Protein AF-A0A3P1WSC9-F1 (afdb_monomer)

Secondary structure (DSSP, 8-state):
---HHHHHHHHHHHHHHHHHHHHHHHHHHHHHHHHHHHHHHH--SHHHHHHHHHHHHHHTTHHHHHHHHHHHHHHHHHHHHHHHT-

Solvent-accessible surface area (backbone atoms only — not comparable to full-atom values): 4756 Å² total; per-residue (Å²): 130,82,55,45,58,61,53,20,52,54,38,48,55,50,43,53,50,51,55,54,50,48,56,53,50,51,51,57,51,54,55,52,50,52,50,49,56,57,47,57,75,75,45,74,60,71,67,41,55,52,50,49,54,53,48,49,67,72,46,62,64,52,59,58,49,64,65,47,45,64,59,54,45,50,53,42,54,52,51,25,55,53,33,64,75,105

InterPro domains:
  IPR036689 ESAT-6-like superfamily [SSF140453] (9-78)

Nearest PDB structures (foldseek):
  3zbh-assembly4_E  TM=7.547E-01  e=1.021E-01  Geobacillus thermodenitrificans
  4j11-assembly1_B  TM=8.283E-01  e=2.730E-01  Bacillus anthracis str. Sterne
  4j7k-assembly1_B  TM=8.279E-01  e=2.567E-01  Bacillus anthracis str. Sterne
  4lws-assembly3_A  TM=7.558E-01  e=1.888E-01  Thermomonospora curvata DSM 43183
  3fav-assembly2_C  TM=8.167E-01  e=2.567E-01  Mycobacterium tuberculosis H37Rv

Structure (mmCIF, N/CA/C/O backbone):
data_AF-A0A3P1WSC9-F1
#
_entry.id   AF-A0A3P1WSC9-F1
#
loop_
_atom_site.group_PDB
_atom_site.id
_atom_site.type_symbol
_atom_site.label_atom_id
_atom_site.label_alt_id
_atom_site.label_comp_id
_atom_site.label_asym_id
_atom_site.label_entity_id
_atom_site.label_seq_id
_atom_site.pdbx_PDB_ins_code
_atom_site.Cartn_x
_atom_site.Cartn_y
_atom_site.Cartn_z
_atom_site.occupancy
_atom_site.B_iso_or_equiv
_atom_site.auth_seq_id
_atom_site.auth_comp_id
_atom_site.auth_asym_id
_atom_site.auth_atom_id
_atom_site.pdbx_PDB_model_num
ATOM 1 N N . MET A 1 1 ? 27.826 -9.963 -17.603 1.00 58.75 1 MET A N 1
ATOM 2 C CA . MET A 1 1 ? 26.916 -8.804 -17.485 1.00 58.75 1 MET A CA 1
ATOM 3 C C . MET A 1 1 ? 25.542 -9.280 -17.911 1.00 58.75 1 MET A C 1
ATOM 5 O O . MET A 1 1 ? 25.492 -10.057 -18.856 1.00 58.75 1 MET A O 1
ATOM 9 N N . ALA A 1 2 ? 24.479 -8.916 -17.191 1.00 70.75 2 ALA A N 1
ATOM 10 C CA . ALA A 1 2 ? 23.123 -9.191 -17.665 1.00 70.75 2 ALA A CA 1
ATOM 11 C C . ALA A 1 2 ? 22.885 -8.403 -18.960 1.00 70.75 2 ALA A C 1
ATOM 13 O O . ALA A 1 2 ? 23.375 -7.279 -19.082 1.00 70.75 2 ALA A O 1
ATOM 14 N N . ASP A 1 3 ? 22.188 -9.011 -19.914 1.00 88.81 3 ASP A N 1
ATOM 15 C CA . ASP A 1 3 ? 21.764 -8.344 -21.141 1.00 88.81 3 ASP A CA 1
ATOM 16 C C . ASP A 1 3 ? 20.899 -7.117 -20.770 1.00 88.81 3 ASP A C 1
ATOM 18 O O . ASP A 1 3 ? 19.943 -7.276 -19.999 1.00 88.81 3 ASP A O 1
ATOM 22 N N . PRO A 1 4 ? 21.232 -5.902 -21.249 1.00 88.12 4 PRO A N 1
ATOM 23 C CA . PRO A 1 4 ? 20.458 -4.691 -20.977 1.00 88.12 4 PRO A CA 1
ATOM 24 C C . PRO A 1 4 ? 18.966 -4.829 -21.301 1.00 88.12 4 PRO A C 1
ATOM 26 O O . PRO A 1 4 ? 18.137 -4.280 -20.574 1.00 88.12 4 PRO A O 1
ATOM 29 N N . VAL A 1 5 ? 18.615 -5.609 -22.327 1.00 90.25 5 VAL A N 1
ATOM 30 C CA . VAL A 1 5 ? 17.224 -5.864 -22.720 1.00 90.25 5 VAL A CA 1
ATOM 31 C C . VAL A 1 5 ? 16.518 -6.731 -21.678 1.00 90.25 5 VAL A C 1
ATOM 33 O O . VAL A 1 5 ? 15.443 -6.360 -21.211 1.00 90.25 5 VAL A O 1
ATOM 36 N N . ILE A 1 6 ? 17.155 -7.819 -21.232 1.00 91.62 6 ILE A N 1
ATOM 37 C CA . ILE A 1 6 ? 16.614 -8.703 -20.181 1.00 91.62 6 ILE A CA 1
ATOM 38 C C . ILE A 1 6 ? 16.436 -7.929 -18.867 1.00 91.62 6 ILE A C 1
ATOM 40 O O . ILE A 1 6 ? 15.443 -8.099 -18.159 1.00 91.62 6 ILE A O 1
ATOM 44 N N . LEU A 1 7 ? 17.383 -7.047 -18.531 1.00 90.88 7 LEU A N 1
ATOM 45 C CA . LEU A 1 7 ? 17.270 -6.197 -17.347 1.00 90.88 7 LEU A CA 1
ATOM 46 C C . LEU A 1 7 ? 16.113 -5.191 -17.471 1.00 90.88 7 LEU A C 1
ATOM 48 O O . LEU A 1 7 ? 15.413 -4.954 -16.488 1.00 90.88 7 LEU A O 1
ATOM 52 N N . ALA A 1 8 ? 15.897 -4.611 -18.654 1.00 91.94 8 ALA A N 1
ATOM 53 C CA . ALA A 1 8 ? 14.785 -3.694 -18.896 1.00 91.94 8 ALA A CA 1
ATOM 54 C C . ALA A 1 8 ? 13.419 -4.388 -18.772 1.00 91.94 8 ALA A C 1
ATOM 56 O O . ALA A 1 8 ? 12.509 -3.823 -18.170 1.00 91.94 8 ALA A O 1
ATOM 57 N N . GLU A 1 9 ? 13.284 -5.612 -19.292 1.00 93.44 9 GLU A N 1
ATOM 58 C CA . GLU A 1 9 ? 12.074 -6.433 -19.133 1.00 93.44 9 GLU A CA 1
ATOM 59 C C . GLU A 1 9 ? 11.791 -6.739 -17.659 1.00 93.44 9 GLU A C 1
ATOM 61 O O . GLU A 1 9 ? 10.691 -6.478 -17.178 1.00 93.44 9 GLU A O 1
ATOM 66 N N . ALA A 1 10 ? 12.805 -7.174 -16.904 1.00 94.19 10 ALA A N 1
ATOM 67 C CA . ALA A 1 10 ? 12.654 -7.448 -15.476 1.00 94.19 10 ALA A CA 1
ATOM 68 C C . ALA A 1 10 ? 12.244 -6.203 -14.661 1.00 94.19 10 ALA A C 1
ATOM 70 O O . ALA A 1 10 ? 11.499 -6.311 -13.685 1.00 94.19 10 ALA A O 1
ATOM 71 N N . ILE A 1 11 ? 12.728 -5.014 -15.044 1.00 94.19 11 ILE A N 1
ATOM 72 C CA . ILE A 1 11 ? 12.346 -3.744 -14.408 1.00 94.19 11 ILE A CA 1
ATOM 73 C C . ILE A 1 11 ? 10.880 -3.400 -14.692 1.00 94.19 11 ILE A C 1
ATOM 75 O O . ILE A 1 11 ? 10.179 -2.977 -13.769 1.00 94.19 11 ILE A O 1
ATOM 79 N N . ASP A 1 12 ? 10.416 -3.579 -15.929 1.00 93.38 12 ASP A N 1
ATOM 80 C CA . ASP A 1 12 ? 9.021 -3.316 -16.293 1.00 93.38 12 ASP A CA 1
ATOM 81 C C . ASP A 1 12 ? 8.068 -4.304 -15.609 1.00 93.38 12 ASP A C 1
ATOM 83 O O . ASP A 1 12 ? 7.095 -3.874 -14.989 1.00 93.38 12 ASP A O 1
ATOM 87 N N . ASP A 1 13 ? 8.400 -5.599 -15.595 1.00 95.25 13 ASP A N 1
ATOM 88 C CA . ASP A 1 13 ? 7.623 -6.621 -14.883 1.00 95.25 13 ASP A CA 1
ATOM 89 C C . ASP A 1 13 ? 7.490 -6.296 -13.390 1.00 95.25 13 ASP A C 1
ATOM 91 O O . ASP A 1 13 ? 6.412 -6.424 -12.793 1.00 95.25 13 ASP A O 1
ATOM 95 N N . TYR A 1 14 ? 8.584 -5.839 -12.774 1.00 94.69 14 TYR A N 1
ATOM 96 C CA . TYR A 1 14 ? 8.580 -5.405 -11.383 1.00 94.69 14 TYR A CA 1
ATOM 97 C C . TYR A 1 14 ? 7.719 -4.151 -11.175 1.00 94.69 14 TYR A C 1
ATOM 99 O O . TYR A 1 14 ? 6.939 -4.097 -10.221 1.00 94.69 14 TYR A O 1
ATOM 107 N N . ALA A 1 15 ? 7.815 -3.156 -12.062 1.00 94.00 15 ALA A N 1
ATOM 108 C CA . ALA A 1 15 ? 6.997 -1.947 -11.994 1.00 94.00 15 ALA A CA 1
ATOM 109 C C . ALA A 1 15 ? 5.497 -2.273 -12.112 1.00 94.00 15 ALA A C 1
ATOM 111 O O . ALA A 1 15 ? 4.686 -1.771 -11.329 1.00 94.00 15 ALA A O 1
ATOM 112 N N . ASP A 1 16 ? 5.128 -3.176 -13.016 1.00 94.12 16 ASP A N 1
ATOM 113 C CA . ASP A 1 16 ? 3.743 -3.595 -13.221 1.00 94.12 16 ASP A CA 1
ATOM 114 C C . ASP A 1 16 ? 3.219 -4.459 -12.067 1.00 94.12 16 ASP A C 1
ATOM 116 O O . ASP A 1 16 ? 2.051 -4.358 -11.672 1.00 94.12 16 ASP A O 1
ATOM 120 N N . ALA A 1 17 ? 4.061 -5.308 -11.473 1.00 94.75 17 ALA A N 1
ATOM 121 C CA . ALA A 1 17 ? 3.722 -6.006 -10.235 1.00 94.75 17 ALA A CA 1
ATOM 122 C C . ALA A 1 17 ? 3.460 -5.010 -9.095 1.00 94.75 17 ALA A C 1
ATOM 124 O O . ALA A 1 17 ? 2.441 -5.104 -8.406 1.00 94.75 17 ALA A O 1
ATOM 125 N N . LEU A 1 18 ? 4.336 -4.018 -8.935 1.00 92.44 18 LEU A N 1
ATOM 126 C CA . LEU A 1 18 ? 4.227 -3.001 -7.896 1.00 92.44 18 LEU A CA 1
ATOM 127 C C . LEU A 1 18 ? 2.952 -2.153 -8.050 1.00 92.44 18 LEU A C 1
ATOM 129 O O . LEU A 1 18 ? 2.242 -1.918 -7.070 1.00 92.44 18 LEU A O 1
ATOM 133 N N . GLU A 1 19 ? 2.610 -1.750 -9.275 1.00 91.69 19 GLU A N 1
ATOM 134 C CA . GLU A 1 19 ? 1.383 -1.008 -9.584 1.00 9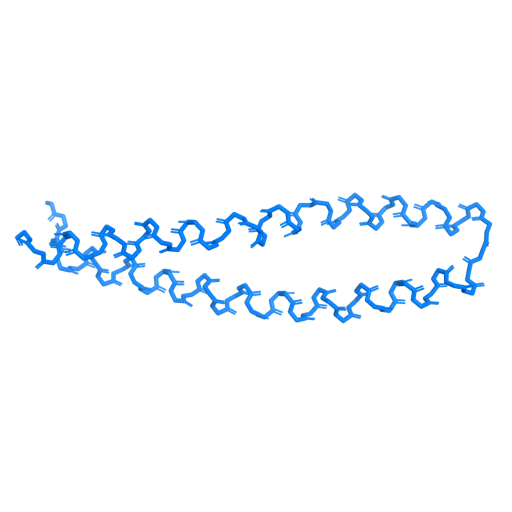1.69 19 GLU A CA 1
ATOM 135 C C . GLU A 1 19 ? 0.116 -1.837 -9.303 1.00 91.69 19 GLU A C 1
ATOM 137 O O . GLU A 1 19 ? -0.812 -1.355 -8.642 1.00 91.69 19 GLU A O 1
ATOM 142 N N . ARG A 1 20 ? 0.095 -3.115 -9.712 1.00 92.50 20 ARG A N 1
ATOM 143 C CA . ARG A 1 20 ? -1.022 -4.033 -9.426 1.00 92.50 20 ARG A CA 1
ATOM 144 C C . ARG A 1 20 ? -1.225 -4.242 -7.929 1.00 92.50 20 ARG A C 1
ATOM 146 O O . ARG A 1 20 ? -2.353 -4.125 -7.443 1.00 92.50 20 ARG A O 1
ATOM 153 N N . HIS A 1 21 ? -0.155 -4.522 -7.188 1.00 90.31 21 HIS A N 1
ATOM 154 C CA . HIS A 1 21 ? -0.242 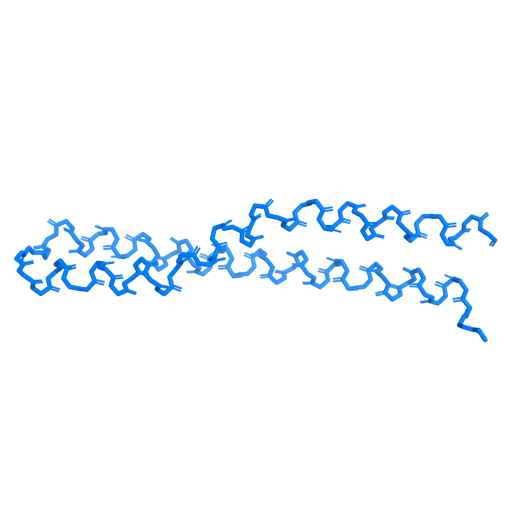-4.740 -5.746 1.00 90.31 21 HIS A CA 1
ATOM 155 C C . HIS A 1 21 ? -0.665 -3.475 -5.004 1.00 90.31 21 HIS A C 1
ATOM 157 O O . HIS A 1 21 ? -1.537 -3.553 -4.139 1.00 90.31 21 HIS A O 1
ATOM 163 N N . ARG A 1 22 ? -0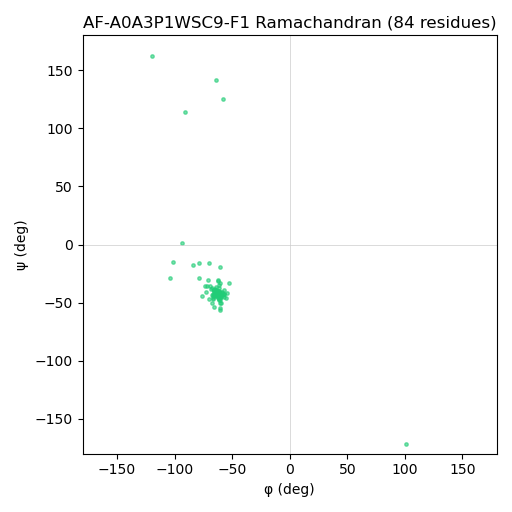.158 -2.300 -5.395 1.00 87.81 22 ARG A N 1
ATOM 164 C CA . ARG A 1 22 ? -0.619 -1.016 -4.851 1.00 87.81 22 ARG A CA 1
ATOM 165 C C . ARG A 1 22 ? -2.127 -0.846 -5.005 1.00 87.81 22 ARG A C 1
ATOM 167 O O . ARG A 1 22 ? -2.790 -0.454 -4.051 1.00 87.81 22 ARG A O 1
ATOM 174 N N . ALA A 1 23 ? -2.677 -1.137 -6.183 1.00 87.81 23 ALA A N 1
ATOM 175 C CA . ALA A 1 23 ? -4.109 -0.986 -6.429 1.00 87.81 23 ALA A CA 1
ATOM 176 C C . ALA A 1 23 ? -4.955 -1.943 -5.569 1.00 87.81 23 ALA A C 1
ATOM 178 O O . ALA A 1 23 ? -6.022 -1.564 -5.087 1.00 87.81 23 ALA A O 1
ATOM 179 N N . VAL A 1 24 ? -4.488 -3.179 -5.365 1.00 89.38 24 VAL A N 1
ATOM 180 C CA . VAL A 1 24 ? -5.162 -4.163 -4.501 1.00 89.38 24 VAL A CA 1
ATOM 181 C C . VAL A 1 24 ? -5.115 -3.730 -3.038 1.00 89.38 24 VAL A C 1
ATOM 183 O O . VAL A 1 24 ? -6.163 -3.671 -2.397 1.00 89.38 24 VAL A O 1
ATOM 186 N N . ILE A 1 25 ? -3.930 -3.379 -2.528 1.00 87.06 25 ILE A N 1
ATOM 187 C CA . ILE A 1 25 ? -3.771 -2.977 -1.127 1.00 87.06 25 ILE A CA 1
ATOM 188 C C . ILE A 1 25 ? -4.514 -1.660 -0.871 1.00 87.06 25 ILE A C 1
ATOM 190 O O . ILE A 1 25 ? -5.228 -1.567 0.116 1.00 87.06 25 ILE A O 1
ATOM 194 N N . GLY A 1 26 ? -4.446 -0.683 -1.781 1.00 87.38 26 GLY A N 1
ATOM 195 C CA . GLY A 1 26 ? -5.169 0.590 -1.669 1.00 87.38 26 GLY A CA 1
ATOM 196 C C . GLY A 1 26 ? -6.681 0.433 -1.567 1.00 87.38 26 GLY A C 1
ATOM 197 O O . GLY A 1 26 ? -7.306 1.095 -0.742 1.00 87.38 26 GLY A O 1
ATOM 198 N N . ARG A 1 27 ? -7.273 -0.475 -2.354 1.00 88.75 27 ARG A N 1
ATOM 199 C CA . ARG A 1 27 ? -8.707 -0.783 -2.246 1.00 88.75 27 ARG A C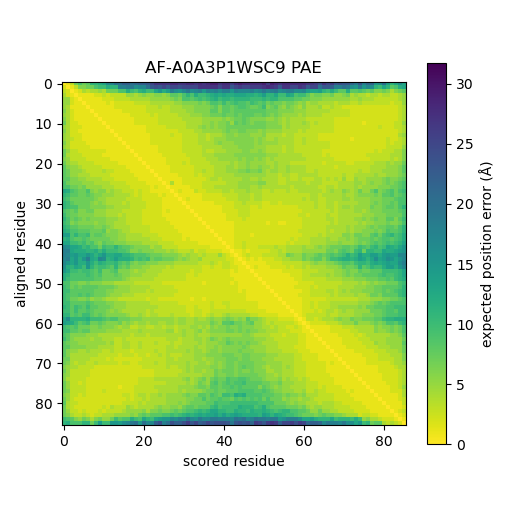A 1
ATOM 200 C C . ARG A 1 27 ? -9.045 -1.440 -0.911 1.00 88.75 27 ARG A C 1
ATOM 202 O O . ARG A 1 27 ? -9.897 -0.925 -0.198 1.00 88.75 27 ARG A O 1
ATOM 209 N N . GLY A 1 28 ? -8.349 -2.524 -0.561 1.00 89.31 28 GLY A N 1
ATOM 210 C CA . GLY A 1 28 ? -8.613 -3.244 0.688 1.00 89.31 28 GLY A CA 1
ATOM 211 C C . GLY A 1 28 ? -8.423 -2.355 1.916 1.00 89.31 28 GLY A C 1
ATOM 212 O O . GLY A 1 28 ? -9.269 -2.329 2.801 1.00 89.31 28 GLY A O 1
ATOM 213 N N . PHE A 1 29 ? -7.353 -1.562 1.930 1.00 89.38 29 PHE A N 1
ATOM 214 C CA . PHE A 1 29 ? -7.084 -0.606 2.992 1.00 89.38 29 PHE A CA 1
ATOM 215 C C . PHE A 1 29 ? -8.179 0.462 3.093 1.00 89.38 29 PHE A C 1
ATOM 217 O O . PHE A 1 29 ? -8.686 0.710 4.182 1.00 89.38 29 PHE A O 1
ATOM 224 N N . GLY A 1 30 ? -8.598 1.046 1.965 1.00 89.69 30 GLY A N 1
ATOM 225 C CA . GLY A 1 30 ? -9.660 2.052 1.949 1.00 89.69 30 GLY A CA 1
ATOM 226 C C . GLY A 1 30 ? -11.011 1.530 2.448 1.00 89.69 30 GLY A C 1
ATOM 227 O O . GLY A 1 30 ? -11.773 2.287 3.046 1.00 89.69 30 GLY A O 1
ATOM 228 N N . ASP A 1 31 ? -11.319 0.25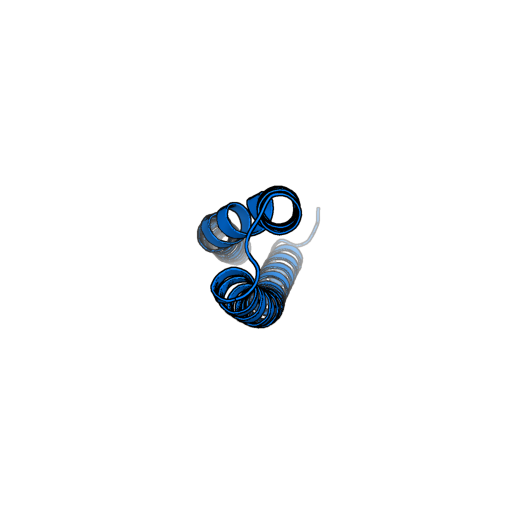1 2.237 1.00 93.12 31 ASP A N 1
ATOM 229 C CA . ASP A 1 31 ? -12.553 -0.355 2.747 1.00 93.12 31 ASP A CA 1
ATOM 230 C C . ASP A 1 31 ? -12.500 -0.577 4.265 1.00 93.12 31 ASP A C 1
ATOM 232 O O . ASP A 1 31 ? -13.473 -0.281 4.964 1.00 93.12 31 ASP A O 1
ATOM 236 N N . VAL A 1 32 ? -11.358 -1.029 4.797 1.00 92.56 32 VAL A N 1
ATOM 237 C CA . VAL A 1 32 ? -11.176 -1.195 6.249 1.00 92.56 32 VAL A CA 1
ATOM 238 C C . VAL A 1 32 ? -11.137 0.164 6.955 1.00 92.56 32 VAL A C 1
ATOM 240 O O . VAL A 1 32 ? -11.742 0.309 8.014 1.00 92.56 32 VAL A O 1
ATOM 243 N N . ASP A 1 33 ? -10.508 1.179 6.359 1.00 92.62 33 ASP A N 1
ATOM 244 C CA . ASP A 1 33 ? -10.442 2.528 6.931 1.00 92.62 33 ASP A CA 1
ATOM 245 C C . ASP A 1 33 ? -11.827 3.190 7.023 1.00 92.62 33 ASP A C 1
ATOM 247 O O . ASP A 1 33 ? -12.199 3.736 8.061 1.00 92.62 33 ASP A O 1
ATOM 251 N N . LYS A 1 34 ? -12.678 3.030 6.000 1.00 94.25 34 LYS A N 1
ATOM 252 C CA . LYS A 1 34 ? -14.088 3.457 6.079 1.00 94.25 34 LYS A CA 1
ATOM 253 C C . LYS A 1 34 ? -14.842 2.753 7.209 1.00 94.25 34 LYS A C 1
ATOM 255 O O . LYS A 1 34 ? -15.624 3.394 7.912 1.00 94.25 34 LYS A O 1
ATOM 260 N N . ALA A 1 35 ? -14.627 1.447 7.381 1.00 95.38 35 ALA A N 1
ATOM 261 C CA . ALA A 1 35 ? -15.250 0.683 8.460 1.00 95.38 35 ALA A CA 1
ATOM 262 C C . ALA A 1 35 ? -14.765 1.153 9.842 1.00 95.38 35 ALA A C 1
ATOM 264 O O . ALA A 1 35 ? -15.576 1.289 10.758 1.00 95.38 35 ALA A O 1
ATOM 265 N N . PHE A 1 36 ? -13.473 1.469 9.975 1.00 94.81 36 PHE A N 1
ATOM 266 C CA . PHE A 1 36 ? -12.901 2.081 11.173 1.00 94.81 36 PHE A CA 1
ATOM 267 C C . PHE A 1 36 ? -13.555 3.432 11.486 1.00 94.81 36 PHE A C 1
ATOM 269 O O . PHE A 1 36 ? -14.034 3.631 12.603 1.00 94.81 36 PHE A O 1
ATOM 276 N N . VAL A 1 37 ? -13.649 4.335 10.504 1.00 94.44 37 VAL A N 1
ATOM 277 C CA . VAL A 1 37 ? -14.289 5.649 10.684 1.00 94.44 37 VAL A CA 1
ATOM 278 C C . VAL A 1 37 ? -15.736 5.490 11.146 1.00 94.44 37 VAL A C 1
ATOM 280 O O . VAL A 1 37 ? -16.163 6.176 12.073 1.00 94.44 37 VAL A O 1
ATOM 283 N N . HIS A 1 38 ? -16.486 4.561 10.551 1.00 96.38 38 HIS A N 1
ATOM 284 C CA . HIS A 1 38 ? -17.863 4.299 10.961 1.00 96.38 38 HIS A CA 1
ATOM 285 C C . HIS A 1 38 ? -17.958 3.739 12.389 1.00 96.38 38 HIS A C 1
ATOM 287 O O . HIS A 1 38 ? -18.796 4.184 13.172 1.00 96.38 38 HIS A O 1
ATOM 293 N N . LEU A 1 39 ? -17.068 2.814 12.767 1.00 95.62 39 LEU A N 1
ATOM 294 C CA . LEU A 1 39 ? -16.992 2.289 14.131 1.00 95.62 39 LEU A CA 1
ATOM 295 C C . LEU A 1 39 ? -16.720 3.407 15.150 1.00 95.62 39 LEU A C 1
ATOM 297 O O . LEU A 1 39 ? -17.397 3.480 16.175 1.00 95.62 39 LEU A O 1
ATOM 301 N N . MET A 1 40 ? -15.781 4.308 14.858 1.00 95.75 40 MET A N 1
ATOM 302 C CA . MET A 1 40 ? -15.403 5.410 15.752 1.00 95.75 40 MET A CA 1
ATOM 303 C C . MET A 1 40 ? -16.478 6.497 15.895 1.00 95.75 40 MET A C 1
ATOM 305 O O . MET A 1 40 ? -16.431 7.287 16.836 1.00 95.75 40 MET A O 1
ATOM 309 N N . GLN A 1 41 ? -17.477 6.542 15.006 1.00 95.44 41 GLN A N 1
ATOM 310 C CA . GLN A 1 41 ? -18.639 7.423 15.176 1.00 95.44 41 GLN A CA 1
ATOM 311 C C . GLN A 1 41 ? -19.526 6.973 16.342 1.00 95.44 41 GLN A C 1
ATOM 313 O O . GLN A 1 41 ? -20.082 7.810 17.053 1.00 95.44 41 GLN A O 1
ATOM 318 N N . VAL A 1 42 ? -19.653 5.660 16.555 1.00 96.75 42 VAL A N 1
ATOM 319 C CA . VAL A 1 42 ? -20.563 5.081 17.557 1.00 96.75 42 VAL A CA 1
ATOM 320 C C . VAL A 1 42 ? -19.840 4.593 18.809 1.00 96.75 42 VAL A C 1
ATOM 322 O O . VAL A 1 42 ? -20.417 4.607 19.896 1.00 96.75 42 VAL A O 1
ATOM 325 N N . TRP A 1 43 ? -18.579 4.181 18.685 1.00 96.06 43 TRP A N 1
ATOM 326 C CA . TRP A 1 43 ? -17.775 3.727 19.810 1.00 96.06 43 TRP A CA 1
ATOM 327 C C . TRP A 1 43 ? -17.007 4.896 20.427 1.00 96.06 43 TRP A C 1
ATOM 329 O O . TRP A 1 43 ? -16.119 5.470 19.805 1.00 96.06 43 TRP A O 1
ATOM 339 N N . GLN A 1 44 ? -17.360 5.239 21.667 1.00 93.75 44 GLN A N 1
ATOM 340 C CA . GLN A 1 44 ? -16.764 6.340 22.426 1.00 93.75 44 GLN A CA 1
ATOM 341 C C . GLN A 1 44 ? -16.109 5.839 23.721 1.00 93.75 44 GLN A C 1
ATOM 343 O O . GLN A 1 44 ? -16.409 4.747 24.210 1.00 93.75 44 GLN A O 1
ATOM 348 N N . GLY A 1 45 ? -15.233 6.665 24.297 1.00 95.12 45 GLY A N 1
ATOM 349 C CA . GLY A 1 45 ? -14.549 6.396 25.564 1.00 95.12 45 GLY A CA 1
ATOM 350 C C . GLY A 1 45 ? -13.106 5.912 25.405 1.00 95.12 45 GLY A C 1
ATOM 351 O O . GLY A 1 45 ? -12.528 5.930 24.320 1.00 95.12 45 GLY A O 1
ATOM 352 N N . GLU A 1 46 ? -12.505 5.493 26.518 1.00 94.62 46 GLU A N 1
ATOM 353 C CA . GLU A 1 46 ? -11.067 5.201 26.601 1.00 94.62 46 GLU A CA 1
ATOM 354 C C . GLU A 1 46 ? -10.630 4.043 25.690 1.00 94.62 46 GLU A C 1
ATOM 356 O O . GLU A 1 46 ? -9.613 4.152 25.005 1.00 94.62 46 GLU A O 1
ATOM 361 N N . GLY A 1 47 ? -11.438 2.981 25.597 1.00 94.44 47 GLY A N 1
ATOM 362 C CA . GLY A 1 47 ? -11.163 1.851 24.703 1.00 94.44 47 GLY A CA 1
ATOM 363 C C . GLY A 1 47 ? -11.182 2.235 23.219 1.00 94.44 47 GLY A C 1
ATOM 364 O O . GLY A 1 47 ? -10.339 1.766 22.457 1.00 94.44 47 GLY A O 1
ATOM 365 N N . ALA A 1 48 ? -12.078 3.143 22.820 1.00 94.75 48 ALA A N 1
ATOM 366 C CA . ALA A 1 48 ? -12.120 3.668 21.457 1.00 94.75 48 ALA A CA 1
ATOM 367 C C . ALA A 1 48 ? -10.865 4.506 21.155 1.00 94.75 48 ALA A C 1
ATOM 369 O O . ALA A 1 48 ? -10.243 4.350 20.106 1.00 94.75 48 ALA A O 1
ATOM 370 N N . ALA A 1 49 ? -10.432 5.340 22.107 1.00 94.94 49 ALA A N 1
ATOM 371 C CA . ALA A 1 49 ? -9.211 6.131 21.973 1.00 94.94 49 ALA A CA 1
ATOM 372 C C . ALA A 1 49 ? -7.947 5.255 21.892 1.00 94.94 49 ALA A C 1
ATOM 374 O O . ALA A 1 49 ? -7.038 5.545 21.114 1.00 94.94 49 ALA A O 1
ATOM 375 N N . GLU A 1 50 ? -7.866 4.181 22.681 1.00 96.88 50 GLU A N 1
ATOM 376 C CA . GLU A 1 50 ? -6.758 3.226 22.600 1.00 96.88 50 GLU A CA 1
ATOM 377 C C . GLU A 1 50 ? -6.743 2.483 21.263 1.00 96.88 50 GLU A C 1
ATOM 379 O O . GLU A 1 50 ? -5.687 2.362 20.636 1.00 96.88 50 GLU A O 1
ATOM 384 N N . PHE A 1 51 ? -7.909 2.028 20.801 1.00 95.94 51 PHE A N 1
ATOM 385 C CA . PHE A 1 51 ? -8.032 1.371 19.509 1.00 95.94 51 PHE A CA 1
ATOM 386 C C . PHE A 1 51 ? -7.633 2.301 18.359 1.00 95.94 51 PHE A C 1
ATOM 388 O O . PHE A 1 51 ? -6.856 1.889 17.503 1.00 95.94 51 PHE A O 1
ATOM 395 N N . GLY A 1 52 ? -8.071 3.564 18.380 1.00 95.88 52 GLY A N 1
ATOM 396 C CA . GLY A 1 52 ? -7.691 4.575 17.389 1.00 95.88 52 GLY A CA 1
ATOM 397 C C . GLY A 1 52 ? -6.178 4.777 17.292 1.00 95.88 52 GLY A C 1
ATOM 398 O O . GLY A 1 52 ? -5.624 4.727 16.200 1.00 95.88 52 GLY A O 1
ATOM 399 N N . ARG A 1 53 ? -5.472 4.875 18.427 1.00 95.38 53 ARG A N 1
ATOM 400 C CA . ARG A 1 53 ? -3.998 4.964 18.424 1.00 95.38 53 ARG A CA 1
ATOM 401 C C . ARG A 1 53 ? -3.333 3.720 17.833 1.00 95.38 53 ARG A C 1
ATOM 403 O O . ARG A 1 53 ? -2.338 3.828 17.122 1.00 95.38 53 ARG A O 1
ATOM 410 N N . ARG A 1 54 ? -3.858 2.526 18.134 1.00 94.81 54 ARG A N 1
ATOM 411 C CA . ARG A 1 54 ? -3.345 1.267 17.565 1.00 94.81 54 ARG A CA 1
ATOM 412 C C . ARG A 1 54 ? -3.620 1.177 16.065 1.00 94.81 54 ARG A C 1
ATOM 414 O O . ARG A 1 54 ? -2.765 0.681 15.337 1.00 94.81 54 ARG A O 1
ATOM 421 N N . TRP A 1 55 ? -4.775 1.668 15.617 1.00 93.94 55 TRP A N 1
ATOM 422 C CA . TRP A 1 55 ? -5.114 1.795 14.204 1.00 93.94 55 TRP A CA 1
ATOM 423 C C . TRP A 1 55 ? -4.116 2.712 13.498 1.00 93.94 55 TRP A C 1
ATOM 425 O O . TRP A 1 55 ? -3.424 2.250 12.600 1.00 93.94 55 TRP A O 1
ATOM 435 N N . GLU A 1 56 ? -3.938 3.948 13.967 1.00 92.00 56 GLU A N 1
ATOM 436 C CA . GLU A 1 56 ? -2.965 4.903 13.413 1.00 92.00 56 GLU A CA 1
ATOM 437 C C . GLU A 1 56 ? -1.536 4.338 13.374 1.00 92.00 56 GLU A C 1
ATOM 439 O O . GLU A 1 56 ? -0.831 4.490 12.379 1.00 92.00 56 GLU A O 1
ATOM 444 N N . ALA A 1 57 ? -1.102 3.630 14.422 1.00 92.06 57 ALA A N 1
ATOM 445 C CA . ALA A 1 57 ? 0.214 2.994 14.443 1.00 92.06 57 ALA A CA 1
ATOM 446 C C . ALA A 1 57 ? 0.344 1.865 13.404 1.00 92.06 57 ALA A C 1
ATOM 448 O O . ALA A 1 57 ? 1.391 1.724 12.772 1.00 92.06 57 ALA A O 1
ATOM 449 N N . ALA A 1 58 ? -0.708 1.063 13.214 1.00 89.44 58 ALA A N 1
ATOM 450 C CA . ALA A 1 58 ? -0.727 -0.009 12.221 1.00 89.44 58 ALA A CA 1
ATOM 451 C C . ALA A 1 58 ? -0.788 0.529 10.783 1.00 89.44 58 ALA A C 1
ATOM 453 O O . ALA A 1 58 ? -0.261 -0.101 9.864 1.00 89.44 58 ALA A O 1
ATOM 454 N N . THR A 1 59 ? -1.418 1.686 10.580 1.00 89.44 59 THR A N 1
ATOM 455 C CA . THR A 1 59 ? -1.680 2.250 9.255 1.00 89.44 59 THR A CA 1
ATOM 456 C C . THR A 1 59 ? -0.726 3.365 8.835 1.00 89.44 59 THR A C 1
ATOM 458 O O . THR A 1 59 ? -0.618 3.648 7.642 1.00 89.44 59 THR A O 1
ATOM 461 N N . GLY A 1 60 ? 0.034 3.946 9.765 1.00 87.44 60 GLY A N 1
ATOM 462 C CA . GLY A 1 60 ? 0.888 5.111 9.517 1.00 87.44 60 GLY A CA 1
ATOM 463 C C . GLY A 1 60 ? 1.984 4.913 8.462 1.00 87.44 60 GLY A C 1
ATOM 464 O O . GLY A 1 60 ? 2.481 5.886 7.905 1.00 87.44 60 GLY A O 1
ATOM 465 N N . GLY A 1 61 ? 2.350 3.669 8.134 1.00 85.06 61 GLY A N 1
ATOM 466 C CA . GLY A 1 61 ? 3.283 3.367 7.040 1.00 85.06 61 GLY A CA 1
ATOM 467 C C . GLY A 1 61 ? 2.636 3.303 5.651 1.00 85.06 61 GLY A C 1
ATOM 468 O O . GLY A 1 61 ? 3.334 3.382 4.639 1.00 85.06 61 GLY A O 1
ATOM 469 N N . PHE A 1 62 ? 1.311 3.162 5.579 1.00 84.06 62 PHE A N 1
ATOM 470 C CA . PHE A 1 62 ? 0.607 2.888 4.331 1.00 84.06 62 PHE A CA 1
ATOM 471 C C . PHE A 1 62 ? 0.475 4.122 3.434 1.00 84.06 62 PHE A C 1
ATOM 473 O O . PHE A 1 62 ? 0.725 4.052 2.227 1.00 84.06 62 PHE A O 1
ATOM 480 N N . GLU A 1 63 ? 0.120 5.263 4.018 1.00 81.94 63 GLU A N 1
ATOM 481 C CA . GLU A 1 63 ? -0.035 6.518 3.285 1.00 81.94 63 GLU A CA 1
ATOM 482 C C . GLU A 1 63 ? 1.304 7.041 2.722 1.00 81.94 63 GLU A C 1
ATOM 484 O O . GLU A 1 63 ? 1.366 7.299 1.514 1.00 81.94 63 GLU A O 1
ATOM 489 N N . PRO A 1 64 ? 2.417 7.076 3.491 1.00 87.62 64 PRO A N 1
ATOM 490 C CA . PRO A 1 64 ? 3.736 7.412 2.950 1.00 87.62 64 PRO A CA 1
ATOM 491 C C . PRO A 1 64 ? 4.187 6.476 1.825 1.00 87.62 64 PRO A C 1
ATOM 493 O O . PRO A 1 64 ? 4.724 6.936 0.815 1.00 87.62 64 PRO A O 1
ATOM 496 N N . LEU A 1 65 ? 3.935 5.167 1.958 1.00 85.00 65 LEU A N 1
ATOM 497 C CA . LEU A 1 65 ? 4.223 4.197 0.901 1.00 85.00 65 LEU A CA 1
ATOM 498 C C . LEU A 1 65 ? 3.431 4.533 -0.371 1.00 85.00 65 LEU A C 1
ATOM 500 O O . LEU A 1 65 ? 4.008 4.644 -1.452 1.00 85.00 65 LEU A O 1
ATOM 504 N N . CYS A 1 66 ? 2.121 4.754 -0.252 1.00 84.38 66 CYS A N 1
ATOM 505 C CA . CYS A 1 66 ? 1.266 5.110 -1.384 1.00 84.38 66 CYS A CA 1
ATOM 506 C C . CYS A 1 66 ? 1.676 6.419 -2.068 1.00 84.38 66 CYS A C 1
ATOM 508 O O . CYS A 1 66 ? 1.527 6.523 -3.290 1.00 84.38 66 CYS A O 1
ATOM 510 N N . ALA A 1 67 ? 2.191 7.384 -1.303 1.00 86.38 67 ALA A N 1
ATOM 511 C CA . ALA A 1 67 ? 2.696 8.656 -1.807 1.00 86.38 67 ALA A CA 1
ATOM 512 C C . ALA A 1 67 ? 4.049 8.519 -2.531 1.00 86.38 67 ALA A C 1
ATOM 514 O O . ALA A 1 67 ? 4.272 9.191 -3.536 1.00 86.38 67 ALA A O 1
ATOM 515 N N . ALA A 1 68 ? 4.938 7.631 -2.070 1.00 90.12 68 ALA A N 1
ATOM 516 C CA . ALA A 1 68 ? 6.259 7.420 -2.670 1.00 90.12 68 ALA A CA 1
ATOM 517 C C . ALA A 1 68 ? 6.230 6.558 -3.949 1.00 90.12 68 ALA A C 1
ATOM 519 O O . ALA A 1 68 ? 7.070 6.721 -4.838 1.00 90.12 68 ALA A O 1
ATOM 520 N N . LEU A 1 69 ? 5.259 5.646 -4.066 1.00 89.94 69 LEU A N 1
ATOM 521 C CA . LEU A 1 69 ?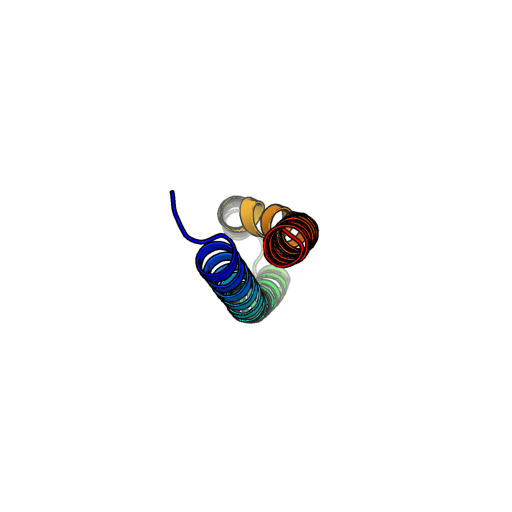 5.185 4.671 -5.160 1.00 89.94 69 LEU A CA 1
ATOM 522 C C . LEU A 1 69 ? 5.160 5.271 -6.581 1.00 89.94 69 LEU A C 1
ATOM 524 O O . LEU A 1 69 ? 5.879 4.748 -7.432 1.00 89.94 69 LEU A O 1
ATOM 528 N N . PRO A 1 70 ? 4.413 6.352 -6.886 1.00 90.69 70 PRO A N 1
ATOM 529 C CA . PRO A 1 70 ? 4.452 6.978 -8.211 1.00 90.69 70 PRO A CA 1
ATOM 530 C C . PRO A 1 70 ? 5.853 7.438 -8.631 1.00 90.69 70 PRO A C 1
ATOM 532 O O . PRO A 1 70 ? 6.237 7.271 -9.789 1.00 90.69 70 PRO A O 1
ATOM 535 N N . THR A 1 71 ? 6.630 7.984 -7.691 1.00 93.38 71 THR A N 1
ATOM 536 C CA . THR A 1 71 ? 8.007 8.428 -7.945 1.00 93.38 71 THR A CA 1
ATOM 537 C C . THR A 1 71 ? 8.909 7.237 -8.254 1.00 93.38 71 THR A C 1
ATOM 539 O O . THR A 1 71 ? 9.610 7.253 -9.263 1.00 93.38 71 THR A O 1
ATOM 542 N N . LEU A 1 72 ? 8.824 6.166 -7.459 1.00 92.25 72 LEU A N 1
ATOM 543 C CA . LEU A 1 72 ? 9.595 4.938 -7.688 1.00 92.25 72 LEU A CA 1
ATOM 544 C C . LEU A 1 72 ? 9.255 4.281 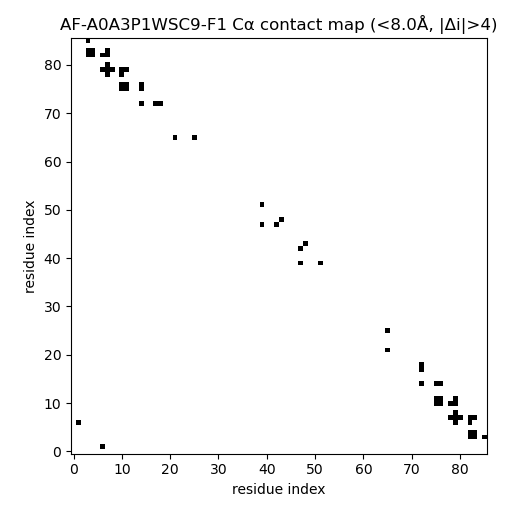-9.034 1.00 92.25 72 LEU A C 1
ATOM 546 O O . LEU A 1 72 ? 10.155 3.895 -9.776 1.00 92.25 72 LEU A O 1
ATOM 550 N N . LEU A 1 73 ? 7.969 4.204 -9.390 1.00 93.00 73 LEU A N 1
ATOM 551 C CA . LEU A 1 73 ? 7.523 3.672 -10.683 1.00 93.00 73 LEU A CA 1
ATOM 552 C C . LEU A 1 73 ? 8.075 4.491 -11.856 1.00 93.00 73 LEU A C 1
ATOM 554 O O . LEU A 1 73 ? 8.508 3.924 -12.859 1.00 93.00 73 LEU A O 1
ATOM 558 N N . LYS A 1 74 ? 8.101 5.823 -11.724 1.00 94.00 74 LYS A N 1
ATOM 559 C CA . LYS A 1 74 ? 8.683 6.714 -12.734 1.00 94.00 74 LYS A CA 1
ATOM 560 C C . LYS A 1 74 ? 10.182 6.465 -12.911 1.00 94.00 74 LYS A C 1
ATOM 562 O O . LYS A 1 74 ? 10.659 6.421 -14.044 1.00 94.00 74 LYS A O 1
ATOM 567 N N . GLU A 1 75 ? 10.919 6.299 -11.817 1.00 94.88 75 GLU A N 1
ATOM 568 C CA . GLU A 1 75 ? 12.356 6.007 -11.862 1.00 94.88 75 GLU A CA 1
ATOM 569 C C . GLU A 1 75 ? 12.653 4.649 -12.507 1.00 94.88 75 GLU A C 1
ATOM 571 O O . GLU A 1 75 ? 13.547 4.561 -13.351 1.00 94.88 75 GLU A O 1
ATOM 576 N N . LEU A 1 76 ? 11.884 3.612 -12.160 1.00 93.38 76 LEU A N 1
ATOM 577 C CA . LEU A 1 76 ? 12.007 2.275 -12.745 1.00 93.38 76 LEU A CA 1
ATOM 578 C C . LEU A 1 76 ? 11.768 2.311 -14.259 1.00 93.38 76 LEU A C 1
ATOM 580 O O . LEU A 1 76 ? 12.653 1.939 -15.028 1.00 93.38 76 LEU A O 1
ATOM 584 N N . ARG A 1 77 ? 10.626 2.858 -14.694 1.00 92.88 77 ARG A N 1
ATOM 585 C CA . ARG A 1 77 ? 10.274 2.945 -16.122 1.00 92.88 77 ARG A CA 1
ATOM 586 C C . ARG A 1 77 ? 11.275 3.791 -16.915 1.00 92.88 77 ARG A C 1
ATOM 588 O O . ARG A 1 77 ? 11.637 3.435 -18.031 1.00 92.88 77 ARG A O 1
ATOM 595 N N . SER A 1 78 ? 11.789 4.876 -16.329 1.00 93.19 78 SER A N 1
ATOM 596 C CA . SER A 1 78 ? 12.848 5.690 -16.945 1.00 93.19 78 SER A CA 1
ATOM 597 C C . SER A 1 78 ? 14.127 4.879 -17.195 1.00 93.19 78 SER A C 1
ATOM 599 O O . SER A 1 78 ? 14.696 4.926 -18.285 1.00 93.19 78 SER A O 1
ATOM 601 N N . ARG A 1 79 ? 14.561 4.074 -16.216 1.00 91.94 79 ARG A N 1
ATOM 602 C CA . ARG A 1 79 ? 15.745 3.211 -16.358 1.00 91.94 79 ARG A CA 1
ATOM 603 C C . ARG A 1 79 ? 15.552 2.118 -17.409 1.00 91.94 79 ARG A C 1
ATOM 605 O O . ARG A 1 79 ? 16.486 1.866 -18.164 1.00 91.94 79 ARG A O 1
ATOM 612 N N . ALA A 1 80 ? 14.365 1.517 -17.500 1.00 90.62 80 ALA A N 1
ATOM 613 C CA . ALA A 1 80 ? 14.056 0.528 -18.536 1.00 90.62 80 ALA A CA 1
ATOM 614 C C . ALA A 1 80 ? 14.156 1.123 -19.953 1.00 90.62 80 ALA A C 1
ATOM 616 O O . ALA A 1 80 ? 14.717 0.494 -20.848 1.00 90.62 80 ALA A O 1
ATOM 617 N N . VAL A 1 81 ? 13.685 2.361 -20.154 1.00 90.94 81 VAL A N 1
ATOM 618 C CA . VAL A 1 81 ? 13.830 3.078 -21.435 1.00 90.94 81 VAL A CA 1
ATOM 619 C C . VAL A 1 81 ? 15.298 3.311 -21.783 1.00 90.94 81 VAL A C 1
ATOM 621 O O . VAL A 1 81 ? 15.694 3.058 -22.918 1.00 90.94 81 VAL A O 1
ATOM 624 N N . VAL A 1 82 ? 16.112 3.754 -20.818 1.00 91.75 82 VAL A N 1
ATOM 62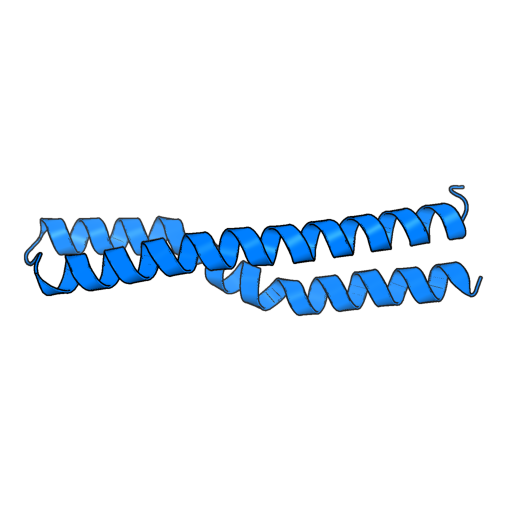5 C CA . VAL A 1 82 ? 17.551 3.967 -21.044 1.00 91.75 82 VAL A CA 1
ATOM 626 C C . VAL A 1 82 ? 18.234 2.660 -21.438 1.00 91.75 82 VAL A C 1
ATOM 628 O O . VAL A 1 82 ? 18.961 2.644 -22.420 1.00 91.75 82 VAL A O 1
ATOM 631 N N . LEU A 1 83 ? 17.962 1.562 -20.729 1.00 90.19 83 LEU A N 1
ATOM 632 C CA . LEU A 1 83 ? 18.579 0.258 -20.989 1.00 90.19 83 LEU A CA 1
ATOM 633 C C . LEU A 1 83 ? 18.260 -0.316 -22.376 1.00 90.19 83 LEU A C 1
ATOM 635 O O . LEU A 1 83 ? 19.095 -1.012 -22.939 1.00 90.19 83 LEU A O 1
ATOM 639 N N . ARG A 1 84 ? 17.088 -0.005 -22.940 1.00 86.25 84 ARG A N 1
ATOM 640 C CA .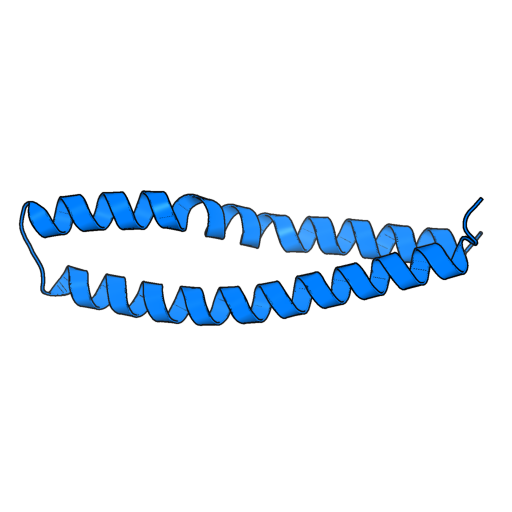 ARG A 1 84 ? 16.702 -0.409 -24.305 1.00 86.25 84 ARG A CA 1
ATOM 641 C C . ARG A 1 84 ? 17.320 0.453 -25.407 1.00 86.25 84 ARG A C 1
ATOM 643 O O . ARG A 1 84 ? 17.252 0.075 -26.571 1.00 86.25 84 ARG A O 1
ATOM 650 N N . GLY A 1 85 ? 17.846 1.627 -25.057 1.00 82.00 85 GLY A N 1
ATOM 651 C CA . GLY A 1 85 ? 18.516 2.537 -25.987 1.00 82.00 85 GLY A CA 1
ATOM 652 C C . GLY A 1 85 ? 20.036 2.361 -26.056 1.00 82.00 85 GLY A C 1
ATOM 653 O O . GLY A 1 85 ? 20.676 3.139 -26.764 1.00 82.00 85 GLY A O 1
ATOM 654 N N . ILE A 1 86 ? 20.599 1.407 -25.300 1.00 67.94 86 ILE A N 1
ATOM 655 C CA . ILE A 1 86 ? 22.034 1.067 -25.248 1.00 67.94 86 ILE A CA 1
ATOM 656 C C . ILE A 1 86 ? 22.326 -0.103 -26.186 1.00 67.94 86 ILE A C 1
ATOM 658 O O . ILE A 1 86 ? 21.518 -1.056 -26.199 1.00 67.94 86 ILE A O 1
#

Organism: NCBI:txid1750

Sequence (86 aa):
MADPVILAEAIDDYADALERHRAVIGRGFGDVDKAFVHLMQVWQGEGAAEFGRRWEAATGGFEPLCAALPTLLKELRSRAVVLRGI

Radius of gyration: 19.36 Å; Cα contacts (8 Å, |Δi|>4): 32; chains: 1; bounding box: 48×18×53 Å

pLDDT: mean 90.82, std 5.94, range [58.75, 96.88]

Mean predicted aligned error: 4.96 Å

Foldseek 3Di:
DPQLLVLLVVLVVVLVVLVVVLVVCVVVVVVVVVVLVVCLVPDDDDVNVVVVVVVCVVCVVPVVCSVCSVVVSVVSNVSSVVSVVD